Protein AF-A0A963VBC6-F1 (afdb_monomer_lite)

pLDDT: mean 88.17, std 13.06, range [42.94, 98.12]

Foldseek 3Di:
DDDDPPPDDQFDDDPVRNVSHPDDPDDDDDDPDVVVVVVVCVVVVDDDPDADPPDRGD

Secondary structure (DSSP, 8-state):
---S-TTSPPP---SS-TT--S--S------SSHHHHHHHHHHTT-------SSSS--

Sequence (58 aa):
MGPFPHSAPRSVISTDNPAGTDGFEFVEFAHPEPEELRQIFARMGYELVGCHRSKRIE

Structure (mmCIF, N/CA/C/O backbone):
data_AF-A0A963VBC6-F1
#
_entry.id   AF-A0A963VBC6-F1
#
loop_
_atom_site.group_PDB
_atom_site.id
_atom_site.type_symbol
_atom_site.label_atom_id
_atom_site.label_alt_id
_atom_site.label_comp_id
_atom_site.label_asym_id
_atom_site.label_entity_id
_atom_site.label_seq_id
_atom_site.pdbx_PDB_ins_code
_atom_site.Cartn_x
_atom_site.Cartn_y
_atom_site.Cartn_z
_atom_site.occupancy
_atom_site.B_iso_or_equiv
_atom_site.auth_seq_id
_atom_site.auth_comp_id
_atom_site.auth_asym_id
_atom_site.auth_atom_id
_atom_site.pdbx_PDB_model_num
ATOM 1 N N . MET A 1 1 ? 2.407 -10.390 -0.902 1.00 51.66 1 MET A N 1
ATOM 2 C CA . MET A 1 1 ? 3.358 -11.258 -1.638 1.00 51.66 1 MET A CA 1
ATOM 3 C C . MET A 1 1 ? 2.582 -12.100 -2.649 1.00 51.66 1 MET A C 1
ATOM 5 O O . MET A 1 1 ? 2.288 -13.257 -2.382 1.00 51.66 1 MET A O 1
ATOM 9 N N . GLY A 1 2 ? 2.155 -11.484 -3.756 1.00 42.94 2 GLY A N 1
ATOM 10 C CA . GLY A 1 2 ? 1.459 -12.175 -4.851 1.00 42.94 2 GLY A CA 1
ATOM 11 C C . GLY A 1 2 ? 2.449 -12.695 -5.904 1.00 42.94 2 GLY A C 1
ATOM 12 O O . GLY A 1 2 ? 3.571 -12.188 -5.968 1.00 42.94 2 GLY A O 1
ATOM 13 N N . PRO A 1 3 ? 2.077 -13.689 -6.726 1.00 65.06 3 PRO A N 1
ATOM 14 C CA . PRO A 1 3 ? 2.954 -14.215 -7.761 1.00 65.06 3 PRO A CA 1
ATOM 15 C C . PRO A 1 3 ? 2.844 -13.362 -9.039 1.00 65.06 3 PRO A C 1
ATOM 17 O O . PRO A 1 3 ? 1.811 -13.352 -9.700 1.00 65.06 3 PRO A O 1
ATOM 20 N N . PHE A 1 4 ? 3.913 -12.649 -9.399 1.00 48.78 4 PHE A N 1
ATOM 21 C CA . PHE A 1 4 ? 4.148 -12.060 -10.728 1.00 48.78 4 PHE A CA 1
ATOM 22 C C . PHE A 1 4 ? 5.672 -11.944 -10.922 1.00 48.78 4 PHE A C 1
ATOM 24 O O . PHE A 1 4 ? 6.383 -11.769 -9.928 1.00 48.78 4 PHE A O 1
ATOM 31 N N . PRO A 1 5 ? 6.210 -12.209 -12.127 1.00 55.81 5 PRO A N 1
ATOM 32 C CA . PRO A 1 5 ? 7.429 -12.986 -12.281 1.00 55.81 5 PRO A CA 1
ATOM 33 C C . PRO A 1 5 ? 8.623 -12.303 -11.619 1.00 55.81 5 PRO A C 1
ATOM 35 O O . PRO A 1 5 ? 9.061 -11.234 -12.035 1.00 55.81 5 PRO A O 1
ATOM 38 N N . HIS A 1 6 ? 9.227 -12.994 -10.651 1.00 60.47 6 HIS A N 1
ATOM 39 C CA . HIS A 1 6 ? 10.501 -12.605 -10.033 1.00 60.47 6 HIS A CA 1
ATOM 40 C C . HIS A 1 6 ? 11.686 -12.604 -11.024 1.00 60.47 6 HIS A C 1
ATOM 42 O O . HIS A 1 6 ? 12.821 -12.355 -10.628 1.00 60.47 6 HIS A O 1
ATOM 48 N N . SER A 1 7 ? 11.430 -12.905 -12.302 1.00 68.94 7 SER A N 1
ATOM 49 C CA . SER A 1 7 ? 12.386 -12.902 -13.408 1.00 68.94 7 SER A CA 1
ATOM 50 C C . SER A 1 7 ? 12.248 -11.698 -14.347 1.00 68.94 7 SER A C 1
ATOM 52 O O . SER A 1 7 ? 12.954 -11.654 -15.354 1.00 68.94 7 SER A O 1
ATOM 54 N N . ALA A 1 8 ? 11.337 -10.751 -14.087 1.00 73.19 8 ALA A N 1
ATOM 55 C CA . ALA A 1 8 ? 11.269 -9.524 -14.878 1.00 73.19 8 ALA A CA 1
ATOM 56 C C . ALA A 1 8 ? 12.573 -8.709 -14.715 1.00 73.19 8 ALA A C 1
ATOM 58 O O . ALA A 1 8 ? 13.118 -8.648 -13.607 1.00 73.19 8 ALA A O 1
ATOM 59 N N . PRO A 1 9 ? 13.099 -8.092 -15.791 1.00 81.12 9 PRO A N 1
ATOM 60 C CA . PRO A 1 9 ? 14.213 -7.159 -15.675 1.00 81.12 9 PRO A CA 1
ATOM 61 C C . PRO A 1 9 ? 13.834 -6.022 -14.725 1.00 81.12 9 PRO A C 1
ATOM 63 O O . PRO A 1 9 ? 12.721 -5.510 -14.805 1.00 81.12 9 PRO A O 1
ATOM 66 N N . ARG A 1 10 ? 14.758 -5.617 -13.849 1.00 83.25 10 ARG A N 1
ATOM 67 C CA . ARG A 1 10 ? 14.540 -4.453 -12.981 1.00 83.25 10 ARG A CA 1
ATOM 68 C C . ARG A 1 10 ? 14.342 -3.200 -13.828 1.00 83.25 10 ARG A C 1
ATOM 70 O O . ARG A 1 10 ? 15.073 -3.005 -14.803 1.00 83.25 10 ARG A O 1
ATOM 77 N N . SER A 1 11 ? 13.421 -2.339 -13.408 1.00 89.62 11 SER A N 1
ATOM 78 C CA . SER A 1 11 ? 13.281 -1.006 -13.986 1.00 89.62 11 SER A CA 1
ATOM 79 C C . SER A 1 11 ? 14.586 -0.207 -13.913 1.00 89.62 11 SER A C 1
ATOM 81 O O . SER A 1 11 ? 15.383 -0.331 -12.979 1.00 89.62 11 SER A O 1
ATOM 83 N N . VAL A 1 12 ? 14.810 0.616 -14.939 1.00 92.56 12 VAL A N 1
ATOM 84 C CA . VAL A 1 12 ? 15.994 1.471 -15.083 1.00 92.56 12 VAL A CA 1
ATOM 85 C C . VAL A 1 12 ? 15.554 2.929 -15.026 1.00 92.56 12 VAL A C 1
ATOM 87 O O . VAL A 1 12 ? 14.510 3.292 -15.572 1.00 92.56 12 VAL A O 1
ATOM 90 N N . ILE A 1 13 ? 16.364 3.769 -14.384 1.00 95.62 13 ILE A N 1
ATOM 91 C CA . ILE A 1 13 ? 16.146 5.217 -14.361 1.00 95.62 13 ILE A CA 1
ATOM 92 C C . ILE A 1 13 ? 16.228 5.761 -15.793 1.00 95.62 13 ILE A C 1
ATOM 94 O O . ILE A 1 13 ? 17.210 5.537 -16.501 1.00 95.62 13 ILE A O 1
ATOM 98 N N . SER A 1 14 ? 15.197 6.493 -16.206 1.00 95.00 14 SER A N 1
ATOM 99 C CA . SER A 1 14 ? 15.095 7.144 -17.517 1.00 95.00 14 SER A CA 1
ATOM 100 C C . SER A 1 14 ? 14.341 8.472 -17.407 1.00 95.00 14 SER A C 1
ATOM 102 O O . SER A 1 14 ? 13.833 8.813 -16.342 1.00 95.00 14 SER A O 1
ATOM 104 N N . THR A 1 15 ? 14.247 9.234 -18.499 1.00 96.50 15 THR A N 1
ATOM 105 C CA . THR A 1 15 ? 13.437 10.465 -18.532 1.00 96.50 15 THR A CA 1
ATOM 106 C C . THR A 1 15 ? 11.955 10.191 -18.281 1.00 96.50 15 THR A C 1
A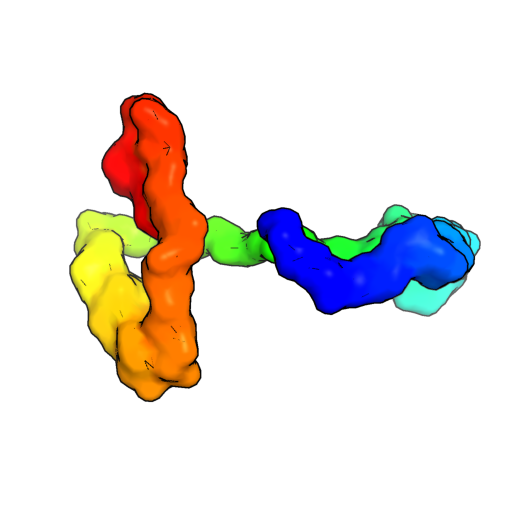TOM 108 O O . THR A 1 15 ? 11.297 10.997 -17.630 1.00 96.50 15 THR A O 1
ATOM 111 N N . ASP A 1 16 ? 11.456 9.040 -18.742 1.00 94.75 16 ASP A N 1
ATOM 112 C CA . ASP A 1 16 ? 10.042 8.657 -18.634 1.00 94.75 16 ASP A CA 1
ATOM 113 C C . ASP A 1 16 ? 9.740 7.898 -17.330 1.00 94.75 16 ASP A C 1
ATOM 115 O O . ASP A 1 16 ? 8.611 7.918 -16.843 1.00 94.75 16 ASP A O 1
ATOM 119 N N . ASN A 1 17 ? 10.756 7.273 -16.719 1.00 92.94 17 ASN A N 1
ATOM 120 C CA . ASN A 1 17 ? 10.702 6.703 -15.370 1.00 92.94 17 ASN A CA 1
ATOM 121 C C . ASN A 1 17 ? 11.878 7.219 -14.517 1.00 92.94 17 ASN A C 1
ATOM 123 O O . ASN A 1 17 ? 12.867 6.500 -14.325 1.00 92.94 17 ASN A O 1
ATOM 127 N N . PRO A 1 18 ? 11.796 8.454 -13.988 1.00 94.44 18 PRO A N 1
ATOM 128 C CA . PRO A 1 18 ? 12.894 9.062 -13.233 1.00 94.44 18 PRO A CA 1
ATOM 129 C C . PRO A 1 18 ? 13.205 8.343 -11.920 1.00 94.44 18 PRO A C 1
ATOM 131 O O . PRO A 1 18 ? 14.338 8.374 -11.446 1.00 94.44 18 PRO A O 1
ATOM 134 N N . ALA A 1 19 ? 12.201 7.695 -11.328 1.00 91.44 19 ALA A N 1
ATOM 135 C CA . ALA A 1 19 ? 12.359 6.943 -10.091 1.00 91.44 19 ALA A CA 1
ATOM 136 C C . ALA A 1 19 ? 12.885 5.517 -10.331 1.00 91.44 19 ALA A C 1
ATOM 138 O O . ALA A 1 19 ? 13.328 4.869 -9.386 1.00 91.44 19 ALA A O 1
ATOM 139 N N . GLY A 1 20 ? 12.838 5.024 -11.576 1.00 91.94 20 GLY A N 1
ATOM 140 C CA . GLY A 1 20 ? 13.220 3.656 -11.920 1.00 91.94 20 GLY A CA 1
ATOM 141 C C . GLY A 1 20 ? 12.404 2.603 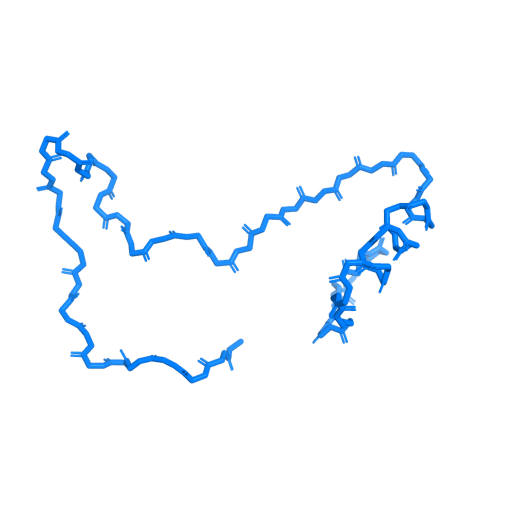-11.166 1.00 91.94 20 GLY A C 1
ATOM 142 O O . GLY A 1 20 ? 12.939 1.544 -10.856 1.00 91.94 20 GLY A O 1
ATOM 143 N N . THR A 1 21 ? 11.149 2.895 -10.811 1.00 90.25 21 THR A N 1
ATOM 144 C CA . THR A 1 21 ? 10.303 1.978 -10.035 1.00 90.25 21 THR A CA 1
ATOM 145 C C . THR A 1 21 ? 9.520 1.039 -10.947 1.00 90.25 21 THR A C 1
ATOM 147 O O . THR A 1 21 ? 9.093 1.431 -12.032 1.00 90.25 21 THR A O 1
ATOM 150 N N . ASP A 1 22 ? 9.291 -0.189 -10.477 1.00 86.94 22 ASP A N 1
ATOM 151 C CA . ASP A 1 22 ? 8.452 -1.197 -11.147 1.00 86.94 22 ASP A CA 1
ATOM 152 C C . ASP A 1 22 ? 6.945 -1.016 -10.845 1.00 86.94 22 ASP A C 1
ATOM 154 O O . ASP A 1 22 ? 6.116 -1.844 -11.221 1.00 86.94 22 ASP A O 1
ATOM 158 N N . GLY A 1 23 ? 6.585 0.061 -10.138 1.00 85.50 23 GLY A N 1
ATOM 159 C CA . GLY A 1 23 ? 5.236 0.352 -9.656 1.00 85.50 23 GLY A CA 1
ATOM 160 C C . GLY A 1 23 ? 5.218 0.727 -8.173 1.00 85.50 23 GLY A C 1
ATOM 161 O O . GLY A 1 23 ? 6.232 1.144 -7.610 1.00 85.50 23 GLY A O 1
ATOM 162 N N . PHE A 1 24 ? 4.053 0.567 -7.545 1.00 86.81 24 PHE A N 1
ATOM 163 C CA . PHE A 1 24 ? 3.847 0.750 -6.107 1.00 86.81 24 PHE A CA 1
ATOM 164 C C . PHE A 1 24 ? 3.327 -0.550 -5.500 1.00 86.81 24 PHE A C 1
ATOM 166 O O . PHE A 1 24 ? 2.481 -1.214 -6.095 1.00 86.81 24 PHE A O 1
ATOM 173 N N . GLU A 1 25 ? 3.825 -0.907 -4.318 1.00 83.81 25 GLU A N 1
ATOM 174 C CA . GLU A 1 25 ? 3.411 -2.138 -3.638 1.00 83.81 25 GLU A CA 1
ATOM 175 C C . GLU A 1 25 ? 2.037 -1.990 -2.968 1.00 83.81 25 GLU A C 1
ATOM 177 O O . GLU A 1 25 ? 1.225 -2.912 -3.006 1.00 83.81 25 GLU A O 1
ATOM 182 N N . PHE A 1 26 ? 1.760 -0.824 -2.382 1.00 88.25 26 PHE A N 1
ATOM 183 C CA . PHE A 1 26 ? 0.477 -0.494 -1.770 1.00 88.25 26 PHE A CA 1
ATOM 184 C C . PHE A 1 26 ? 0.269 1.024 -1.720 1.00 88.25 26 PHE A C 1
ATOM 186 O O . PHE A 1 26 ? 1.207 1.806 -1.888 1.00 88.25 26 PHE A O 1
ATOM 193 N N . VAL A 1 27 ? -0.974 1.429 -1.462 1.00 91.19 27 VAL A N 1
ATOM 194 C CA . VAL A 1 27 ? -1.358 2.808 -1.142 1.00 91.19 27 VAL A CA 1
ATOM 195 C C . VAL A 1 27 ? -2.069 2.776 0.204 1.00 91.19 27 VAL A C 1
ATOM 197 O O . VAL A 1 27 ? -2.987 1.982 0.394 1.00 91.19 27 VAL A O 1
ATOM 200 N N . GLU A 1 28 ? -1.636 3.616 1.139 1.00 93.38 28 GLU A N 1
ATOM 201 C CA . GLU A 1 28 ? -2.269 3.737 2.453 1.00 93.38 28 GLU A CA 1
ATOM 202 C C . GLU A 1 28 ? -3.320 4.853 2.433 1.00 93.38 28 GLU A C 1
ATOM 204 O O . GLU A 1 28 ? -3.059 5.956 1.950 1.00 93.38 28 GLU A O 1
ATOM 209 N N . PHE A 1 29 ? -4.503 4.566 2.979 1.00 94.56 29 PHE A N 1
ATOM 210 C CA . PHE A 1 29 ? -5.594 5.526 3.127 1.00 94.56 29 PHE A CA 1
ATOM 211 C C . PHE A 1 29 ? -5.880 5.755 4.610 1.00 94.56 29 PHE A C 1
ATOM 213 O O . PHE A 1 29 ? -5.973 4.807 5.386 1.00 94.56 29 PHE A O 1
ATOM 220 N N . ALA A 1 30 ? -6.064 7.017 4.998 1.00 94.69 30 ALA A N 1
ATOM 221 C CA . ALA A 1 30 ? -6.392 7.398 6.365 1.00 94.69 30 ALA A CA 1
ATOM 222 C C . ALA A 1 30 ? -7.701 8.191 6.394 1.00 94.69 30 ALA A C 1
ATOM 224 O O . ALA A 1 30 ? -7.871 9.154 5.647 1.00 94.69 30 ALA A O 1
ATOM 225 N N . HIS A 1 31 ? -8.612 7.796 7.282 1.00 95.38 31 HIS A N 1
ATOM 226 C CA . HIS A 1 31 ? -9.882 8.478 7.516 1.00 95.38 31 HIS A CA 1
ATOM 227 C C . HIS A 1 31 ? -10.201 8.479 9.020 1.00 95.38 31 HIS A C 1
ATOM 229 O O . HIS A 1 31 ? -9.877 7.494 9.689 1.00 95.38 31 HIS A O 1
ATOM 235 N N . PRO A 1 32 ? -10.832 9.537 9.574 1.00 95.94 32 PRO A N 1
ATOM 236 C CA . PRO A 1 32 ? -11.273 9.548 10.974 1.00 95.94 32 PRO A CA 1
ATOM 237 C C . PRO A 1 32 ? -12.226 8.392 11.309 1.00 95.94 32 PRO A C 1
ATOM 239 O O . PRO A 1 32 ? -12.217 7.878 12.425 1.00 95.94 32 PRO A O 1
ATOM 242 N N . GLU A 1 33 ? -13.006 7.958 10.319 1.00 95.88 33 GLU A N 1
ATOM 243 C CA . GLU A 1 33 ? -13.943 6.840 10.403 1.00 95.88 33 GLU A CA 1
ATOM 244 C C . GLU A 1 33 ? -13.509 5.730 9.423 1.00 95.88 33 GLU A C 1
ATOM 246 O O . GLU A 1 33 ? -13.919 5.739 8.261 1.00 95.88 33 GLU A O 1
ATOM 251 N N . PRO A 1 34 ? -12.648 4.779 9.836 1.00 94.19 34 PRO A N 1
ATOM 252 C CA . PRO A 1 34 ? -12.085 3.761 8.936 1.00 94.19 34 PRO A CA 1
ATOM 253 C C . PRO A 1 34 ? -13.133 2.786 8.375 1.00 94.19 34 PRO A C 1
ATOM 255 O O . PRO A 1 34 ? -12.909 2.164 7.339 1.00 94.19 34 PRO A O 1
ATOM 258 N N . GLU A 1 35 ? -14.293 2.676 9.028 1.00 95.06 35 GLU A N 1
ATOM 259 C CA . GLU A 1 35 ? -15.428 1.882 8.546 1.00 95.06 35 GLU A CA 1
ATOM 260 C C . GLU A 1 35 ? -15.933 2.362 7.181 1.00 95.06 35 GLU A C 1
ATOM 262 O O . GLU A 1 35 ? -16.267 1.539 6.330 1.00 95.06 35 GLU A O 1
ATOM 267 N N . GLU A 1 36 ? -15.947 3.676 6.939 1.00 97.00 36 GLU A N 1
ATOM 268 C CA . GLU A 1 36 ? -16.411 4.222 5.662 1.00 97.00 36 GLU A CA 1
ATOM 269 C C . GLU A 1 36 ? -15.529 3.748 4.503 1.00 97.00 36 GLU A C 1
ATOM 271 O O . GLU A 1 36 ? -16.032 3.268 3.484 1.00 97.00 36 GLU A O 1
ATOM 276 N N . LEU A 1 37 ? -14.205 3.795 4.693 1.00 96.25 37 LEU A N 1
ATOM 277 C CA . LEU A 1 37 ? -13.248 3.273 3.720 1.00 96.25 37 LEU A CA 1
ATOM 278 C C . LEU A 1 37 ? -13.435 1.769 3.512 1.00 96.25 37 LEU A C 1
ATOM 280 O O . LEU A 1 37 ? -13.482 1.315 2.368 1.00 96.25 37 LEU A O 1
ATOM 284 N N . ARG A 1 38 ? -13.615 0.996 4.592 1.00 95.00 38 ARG A N 1
ATOM 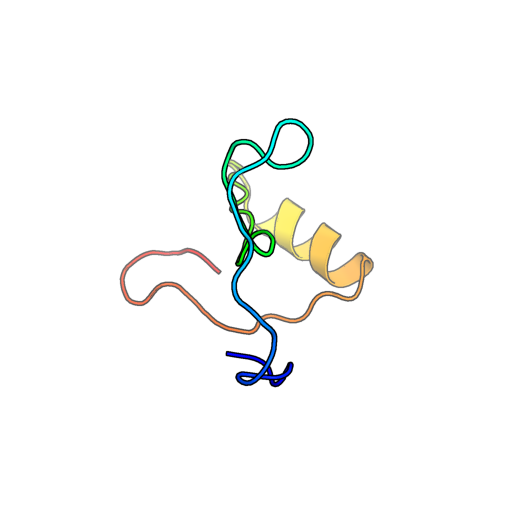285 C CA . ARG A 1 38 ? -13.832 -0.455 4.498 1.00 95.00 38 ARG A CA 1
ATOM 286 C C . ARG A 1 38 ? -15.059 -0.795 3.654 1.00 95.00 38 ARG A C 1
ATOM 288 O O . ARG A 1 38 ? -14.988 -1.666 2.789 1.00 95.00 38 ARG A O 1
ATOM 295 N N . GLN A 1 39 ? -16.169 -0.086 3.857 1.00 97.06 39 GLN A N 1
ATOM 296 C CA . GLN A 1 39 ? -17.387 -0.290 3.070 1.00 97.06 39 GLN A CA 1
ATOM 297 C C . GLN A 1 39 ? -17.183 0.043 1.590 1.00 97.06 39 GLN A C 1
ATOM 299 O O . GLN A 1 39 ? -17.685 -0.680 0.727 1.00 97.06 39 GLN A O 1
ATOM 304 N N . ILE A 1 40 ? -16.455 1.119 1.282 1.00 97.19 40 ILE A N 1
ATOM 305 C CA . ILE A 1 40 ? -16.143 1.504 -0.099 1.00 97.19 40 ILE A CA 1
ATOM 306 C C . ILE A 1 40 ? -15.281 0.430 -0.768 1.00 97.19 40 ILE A C 1
ATOM 308 O O . ILE A 1 40 ? -15.635 -0.040 -1.851 1.00 97.19 40 ILE A O 1
ATOM 312 N N . PHE A 1 41 ? -14.203 -0.010 -0.116 1.00 96.69 41 PHE A N 1
ATOM 313 C CA . PHE A 1 41 ? -13.312 -1.032 -0.663 1.00 96.69 41 PHE A CA 1
ATOM 314 C C . PHE A 1 41 ? -14.030 -2.370 -0.879 1.00 96.69 41 PHE A C 1
ATOM 316 O O . PHE A 1 41 ? -13.886 -2.970 -1.944 1.00 96.69 41 PHE A O 1
ATOM 323 N N . ALA A 1 42 ? -14.894 -2.787 0.050 1.00 96.69 42 ALA A N 1
ATOM 324 C CA . ALA A 1 42 ? -15.717 -3.982 -0.126 1.00 96.69 42 ALA A CA 1
ATOM 325 C C . ALA A 1 42 ? -16.660 -3.872 -1.341 1.00 96.69 42 ALA A C 1
ATOM 327 O O . ALA A 1 42 ? -16.780 -4.816 -2.120 1.00 96.69 42 ALA A O 1
ATOM 328 N N . ARG A 1 43 ? -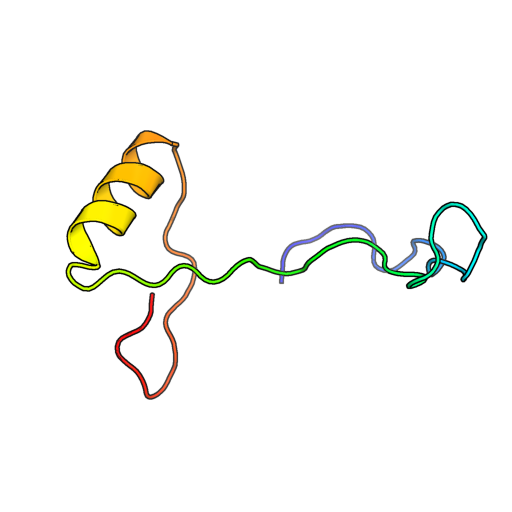17.293 -2.708 -1.563 1.00 98.12 43 ARG A N 1
ATOM 329 C CA . ARG A 1 43 ? -18.156 -2.467 -2.741 1.00 98.12 43 ARG A CA 1
ATOM 330 C C . ARG A 1 43 ? -17.383 -2.464 -4.060 1.00 98.12 43 ARG A C 1
ATOM 332 O O . ARG A 1 43 ? -17.953 -2.812 -5.088 1.00 98.12 43 ARG A O 1
ATOM 339 N N . MET A 1 44 ? -16.111 -2.072 -4.035 1.00 97.56 44 MET A N 1
ATOM 340 C CA . MET A 1 44 ? -15.210 -2.139 -5.190 1.00 97.56 44 MET A CA 1
ATOM 341 C C . MET A 1 44 ? -14.682 -3.559 -5.458 1.00 97.56 44 MET A C 1
ATOM 343 O O . MET A 1 44 ? -14.068 -3.784 -6.497 1.00 97.56 44 MET A O 1
ATOM 347 N N . GLY A 1 45 ? -14.931 -4.514 -4.555 1.00 97.69 45 GLY A N 1
ATOM 348 C CA . GLY A 1 45 ? -14.487 -5.902 -4.686 1.00 97.69 45 GLY A CA 1
ATOM 349 C C . GLY A 1 45 ? -13.096 -6.184 -4.113 1.00 97.69 45 GLY A C 1
ATOM 350 O O . GLY A 1 45 ? -12.506 -7.204 -4.460 1.00 97.69 45 GLY A O 1
ATOM 351 N N . TYR A 1 46 ? -12.560 -5.310 -3.255 1.00 96.19 46 TYR A N 1
ATOM 352 C CA . TYR A 1 46 ? -11.330 -5.599 -2.511 1.00 96.19 46 TYR A CA 1
ATOM 353 C C . TYR A 1 46 ? -11.584 -6.589 -1.366 1.00 96.19 46 TYR A C 1
ATOM 355 O O . TYR A 1 46 ? -12.654 -6.595 -0.754 1.00 96.19 46 TYR A O 1
ATOM 363 N N . GLU A 1 47 ? -10.563 -7.385 -1.044 1.00 95.81 47 GLU A N 1
ATOM 364 C CA . GLU A 1 47 ? -10.553 -8.354 0.056 1.00 95.81 47 GLU A CA 1
ATOM 365 C C . GLU A 1 47 ? -9.488 -7.977 1.099 1.00 95.81 47 GLU A C 1
ATOM 367 O O . GLU A 1 47 ? -8.412 -7.483 0.754 1.00 95.81 47 GLU A O 1
ATOM 372 N N . LEU A 1 48 ? -9.779 -8.219 2.381 1.00 93.88 48 LEU A N 1
ATOM 373 C CA . LEU A 1 48 ? -8.831 -7.993 3.470 1.00 93.88 48 LEU A CA 1
ATOM 374 C C . LEU A 1 48 ? -7.734 -9.066 3.449 1.00 93.88 48 LEU A C 1
ATOM 376 O O . LEU A 1 48 ? -7.985 -10.226 3.764 1.00 93.88 48 LEU A O 1
ATOM 380 N N . VAL A 1 49 ? -6.503 -8.664 3.128 1.00 94.38 49 VAL A N 1
ATOM 381 C CA . VAL A 1 49 ? -5.358 -9.587 2.991 1.00 94.38 49 VAL A CA 1
ATOM 382 C C . VAL 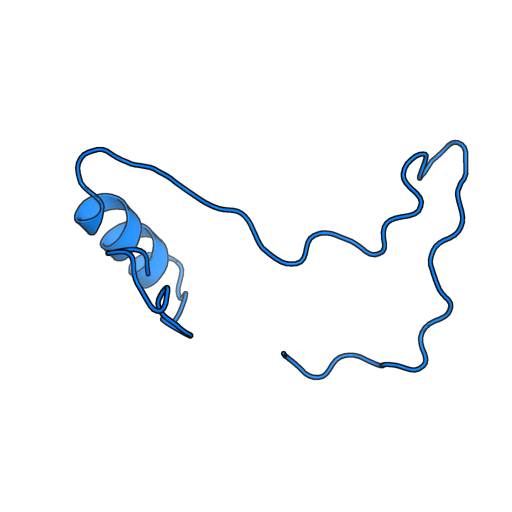A 1 49 ? -4.365 -9.541 4.155 1.00 94.38 49 VAL A C 1
ATOM 384 O O . VAL A 1 49 ? -3.437 -10.349 4.208 1.00 94.38 49 VAL A O 1
ATOM 387 N N . GLY A 1 50 ? -4.528 -8.617 5.101 1.00 92.94 50 GLY A N 1
ATOM 388 C CA . GLY A 1 50 ? -3.651 -8.509 6.261 1.00 92.94 50 GLY A CA 1
ATOM 389 C C . GLY A 1 50 ? -4.071 -7.397 7.209 1.00 92.94 50 GLY A C 1
ATOM 390 O O . GLY A 1 50 ? -4.957 -6.620 6.901 1.00 92.94 50 GLY A O 1
ATOM 391 N N . CYS A 1 51 ? -3.436 -7.341 8.378 1.00 93.50 51 CYS A N 1
ATOM 392 C CA . CYS A 1 51 ? -3.586 -6.241 9.327 1.00 93.50 51 CYS A CA 1
ATOM 393 C C . CYS A 1 51 ? -2.212 -5.875 9.890 1.00 93.50 51 CYS A C 1
ATOM 395 O O . CYS A 1 51 ? -1.323 -6.730 10.018 1.00 93.50 51 CYS A O 1
ATOM 397 N N . HIS A 1 52 ? -2.031 -4.613 10.273 1.00 94.25 52 HIS A N 1
ATOM 398 C CA . HIS A 1 52 ? -0.795 -4.185 10.913 1.00 94.25 52 HIS A CA 1
ATOM 399 C C . HIS A 1 52 ? -0.618 -4.893 12.265 1.00 94.25 52 HIS A C 1
ATOM 401 O O . HIS A 1 52 ? -1.515 -4.916 13.102 1.00 94.25 52 HIS A O 1
ATOM 407 N N . ARG A 1 53 ? 0.579 -5.434 12.525 1.00 94.19 53 ARG A N 1
ATOM 408 C CA . ARG A 1 53 ? 0.833 -6.309 13.690 1.00 94.19 53 ARG A CA 1
ATOM 409 C C . ARG A 1 53 ? 0.588 -5.651 15.049 1.00 94.19 53 ARG A C 1
ATOM 411 O O . ARG A 1 53 ? 0.290 -6.339 16.016 1.00 94.19 53 ARG A O 1
ATOM 418 N N . SER A 1 54 ? 0.784 -4.339 15.137 1.00 96.75 54 SER A N 1
ATOM 419 C CA . SER A 1 54 ? 0.739 -3.589 16.401 1.00 96.75 54 SER A CA 1
ATOM 420 C C . SER A 1 54 ? -0.171 -2.363 16.388 1.00 96.75 54 SER A C 1
ATOM 422 O O . SER A 1 54 ? -0.279 -1.675 17.398 1.00 96.75 54 SER A O 1
ATOM 424 N N . LYS A 1 55 ? -0.812 -2.055 15.258 1.00 91.94 55 LYS A N 1
ATOM 425 C CA . LYS A 1 55 ? -1.652 -0.861 15.099 1.00 91.94 55 LYS A CA 1
ATOM 426 C C . LYS A 1 55 ? -3.014 -1.298 14.589 1.00 91.94 55 LYS A C 1
ATOM 428 O O . LYS A 1 55 ? -3.114 -2.313 13.912 1.00 91.94 55 LYS A O 1
ATOM 433 N N . ARG A 1 56 ? -4.048 -0.516 14.894 1.00 90.56 56 ARG A N 1
ATOM 434 C CA . ARG A 1 56 ? -5.405 -0.729 14.375 1.00 90.56 56 ARG A CA 1
ATOM 435 C C . ARG A 1 56 ? -5.501 -0.218 12.934 1.00 90.56 56 ARG A C 1
ATOM 437 O O . ARG A 1 56 ? -6.110 0.816 12.695 1.00 90.56 56 ARG A O 1
ATOM 444 N N . ILE A 1 57 ? -4.811 -0.907 12.030 1.00 89.50 57 ILE A N 1
ATOM 445 C CA . ILE A 1 57 ? -4.768 -0.641 10.590 1.00 89.50 57 ILE A CA 1
ATOM 446 C C . ILE A 1 57 ? -5.006 -1.977 9.888 1.00 89.50 57 ILE A C 1
ATOM 448 O O . ILE A 1 57 ? -4.423 -2.995 10.280 1.00 89.50 57 ILE A O 1
ATOM 452 N N . GLU A 1 58 ? -5.871 -1.939 8.886 1.00 82.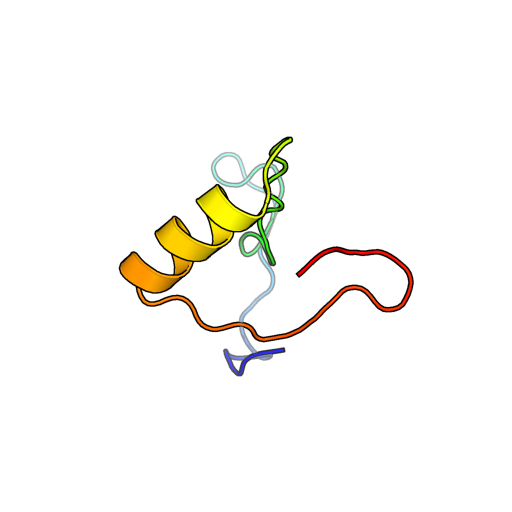94 58 GLU A N 1
ATOM 453 C CA . GLU A 1 58 ? -6.326 -3.059 8.063 1.00 82.94 58 GLU A CA 1
ATOM 454 C C . GLU A 1 58 ? -5.859 -2.849 6.625 1.00 82.94 58 GLU A C 1
ATOM 456 O O . GLU A 1 58 ? -5.908 -1.683 6.173 1.00 82.94 58 GLU A O 1
#

Radius of gyration: 15.97 Å; chains: 1; bounding box: 34×25×35 Å